Protein AF-R4YUK1-F1 (afdb_monomer)

Secondary structure (DSSP, 8-state):
----------S--S-----------HHHHHHHHHHHHHT-TTGGGS-HHHHHHHHHHHTTTS-TTSHHHHHHHHHHHHS-TTTHHHHHHHHHHHHHSS----HHHHHHGGG--------TT-TT--PPP---TTS---

Sequence (138 aa):
MKKTIVSVFLMLLVGCSGEVGNKVTNFDRVCNAFEALSKDSKLNELSGGDRDLFIFHEIRDLDAKSNAKQGLVVVRYVVPVEERYVMFKTAVDSIEHGDWSCLAMKELAPTLDIVYIEEEGASNVTFPEPVSLEDADF

Mean predicted aligned error: 13.9 Å

Foldseek 3Di:
DDDDDDDPDPDPPDDPDDDPDPDQDLQNQLLVLLVVLVPDPCNVVDALARSVVSSCVSSVPPDCPDPNNVLLVCLVPPPDQQCSQVSSQVSCCVPVVDNDDRVSSNVCSNRRPHDDDPPPPPVPPPDPDPDDPPPDDD

Radius of gyration: 18.65 Å; Cα contacts (8 Å, |Δi|>4): 86; chains: 1; bounding box: 45×49×48 Å

Solvent-accessible surface area (backbone atoms only — not comparable to full-atom values): 8935 Å² total; per-residue (Å²): 143,82,89,80,82,88,81,92,84,86,81,88,88,79,80,94,72,88,74,99,56,98,67,81,46,69,56,53,48,54,38,49,28,32,47,52,50,74,66,40,93,55,49,90,78,48,50,22,38,56,51,49,52,50,38,52,59,70,47,59,84,53,56,78,86,35,66,43,53,44,47,52,54,49,35,64,75,78,37,60,48,81,48,30,44,61,55,49,40,54,54,48,28,72,71,71,74,45,92,68,83,46,67,44,37,58,66,48,37,64,60,42,52,78,63,87,73,82,63,92,79,66,90,77,73,78,72,76,76,82,78,64,91,84,72,75,88,129

pLDDT: mean 74.38, std 21.92, range [34.56, 97.62]

Structure (mmCIF, N/CA/C/O backbone):
data_AF-R4YUK1-F1
#
_entry.id   AF-R4YUK1-F1
#
loop_
_atom_site.group_PDB
_atom_site.id
_atom_site.type_symbol
_atom_site.label_atom_id
_atom_site.label_alt_id
_atom_site.label_comp_id
_atom_site.label_asym_id
_atom_site.label_entity_id
_atom_site.label_seq_id
_atom_site.pdbx_PDB_ins_code
_atom_site.Cartn_x
_atom_site.Cartn_y
_atom_site.Cartn_z
_atom_site.occupancy
_atom_site.B_iso_or_equiv
_atom_site.auth_seq_id
_atom_site.auth_comp_id
_atom_site.auth_asym_id
_atom_site.auth_atom_id
_atom_site.pdbx_PDB_model_num
ATOM 1 N N . MET A 1 1 ? 16.022 33.983 -28.129 1.00 47.44 1 MET A N 1
ATOM 2 C CA . MET A 1 1 ? 15.113 32.985 -28.736 1.00 47.44 1 MET A CA 1
ATOM 3 C C . MET A 1 1 ? 15.898 32.074 -29.668 1.00 47.44 1 MET A C 1
ATOM 5 O O . MET A 1 1 ? 16.373 32.560 -30.685 1.00 47.44 1 MET A O 1
ATOM 9 N N . LYS A 1 2 ? 16.023 30.786 -29.327 1.00 36.47 2 LYS A N 1
ATOM 10 C CA . LYS A 1 2 ? 16.044 29.631 -30.244 1.00 36.47 2 LYS A CA 1
ATOM 11 C C . LYS A 1 2 ? 16.005 28.367 -29.376 1.00 36.47 2 LYS A C 1
ATOM 13 O O . LYS A 1 2 ? 16.787 28.235 -28.446 1.00 36.47 2 LYS A O 1
ATOM 18 N N . LYS A 1 3 ? 14.984 27.547 -29.623 1.00 45.94 3 LYS A N 1
ATOM 19 C CA . LYS A 1 3 ? 14.643 26.313 -28.911 1.00 45.94 3 LYS A CA 1
ATOM 20 C C . LYS A 1 3 ? 15.571 25.209 -29.412 1.00 45.94 3 LYS A C 1
ATOM 22 O O . LYS A 1 3 ? 15.582 24.966 -30.617 1.00 45.94 3 LYS A O 1
ATOM 27 N N . THR A 1 4 ? 16.294 24.543 -28.521 1.00 50.66 4 THR A N 1
ATOM 28 C CA . THR A 1 4 ? 17.035 23.326 -28.867 1.00 50.66 4 THR A CA 1
ATOM 29 C C . THR A 1 4 ? 16.278 22.155 -28.267 1.00 50.66 4 THR A C 1
ATOM 31 O O . THR A 1 4 ? 16.164 22.019 -27.053 1.00 50.66 4 THR A O 1
ATOM 34 N N . ILE A 1 5 ? 15.646 21.396 -29.153 1.00 54.69 5 ILE A N 1
ATOM 35 C CA . ILE A 1 5 ? 14.825 20.231 -28.852 1.00 54.69 5 ILE A CA 1
ATOM 36 C C . ILE A 1 5 ? 15.754 19.113 -28.374 1.00 54.69 5 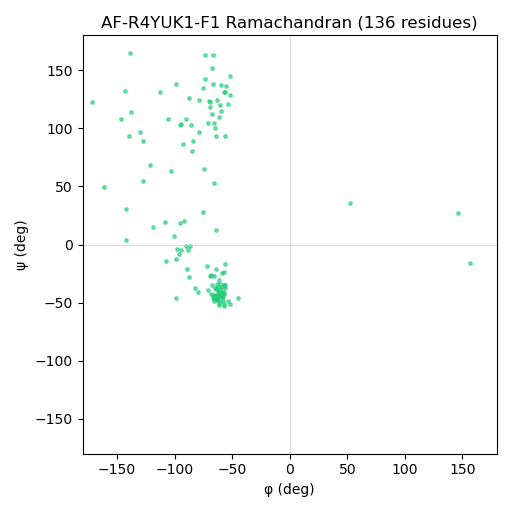ILE A C 1
ATOM 38 O O . ILE A 1 5 ? 16.702 18.749 -29.068 1.00 54.69 5 ILE A O 1
ATOM 42 N N . VAL A 1 6 ? 15.471 18.613 -27.173 1.00 49.81 6 VAL A N 1
ATOM 43 C CA . VAL A 1 6 ? 16.098 17.448 -26.548 1.00 49.81 6 VAL A CA 1
ATOM 44 C C . VAL A 1 6 ? 15.845 16.232 -27.434 1.00 49.81 6 VAL A C 1
ATOM 46 O O . VAL A 1 6 ? 14.698 15.871 -27.687 1.00 49.81 6 VAL A O 1
ATOM 49 N N . SER A 1 7 ? 16.920 15.610 -27.908 1.00 49.50 7 SER A N 1
ATOM 50 C CA . SER A 1 7 ? 16.879 14.332 -28.610 1.00 49.50 7 SER A CA 1
ATOM 51 C C . SER A 1 7 ? 17.868 13.394 -27.931 1.00 49.50 7 SER A C 1
ATOM 53 O O . SER A 1 7 ? 19.046 13.358 -28.269 1.00 49.50 7 SER A O 1
ATOM 55 N N . VAL A 1 8 ? 17.381 12.669 -26.925 1.00 47.59 8 VAL A N 1
ATOM 56 C CA . VAL A 1 8 ? 18.052 11.492 -26.358 1.00 47.59 8 VAL A CA 1
ATOM 57 C C . VAL A 1 8 ? 17.072 10.336 -26.509 1.00 47.59 8 VAL A C 1
ATOM 59 O O . VAL A 1 8 ? 16.439 9.881 -25.568 1.00 47.59 8 VAL A O 1
ATOM 62 N N . PHE A 1 9 ? 16.859 9.944 -27.762 1.00 48.00 9 PHE A N 1
ATOM 63 C CA . PHE A 1 9 ? 15.922 8.897 -28.155 1.00 48.00 9 PHE A CA 1
ATOM 64 C C . PHE A 1 9 ? 16.663 7.883 -29.025 1.00 48.00 9 PHE A C 1
ATOM 66 O O . PHE A 1 9 ? 16.292 7.687 -30.172 1.00 48.00 9 PHE A O 1
ATOM 73 N N . LEU A 1 10 ? 17.779 7.307 -28.554 1.00 46.69 10 LEU A N 1
ATOM 74 C CA . LEU A 1 10 ? 18.483 6.299 -29.360 1.00 46.69 10 LEU A CA 1
ATOM 75 C C . LEU A 1 10 ? 19.465 5.390 -28.590 1.00 46.69 10 LEU A C 1
ATOM 77 O O . LEU A 1 10 ? 20.590 5.226 -29.041 1.00 46.69 10 LEU A O 1
ATOM 81 N N . MET A 1 11 ? 19.081 4.772 -27.460 1.00 44.41 11 MET A N 1
ATOM 82 C CA . MET A 1 11 ? 19.868 3.642 -26.898 1.00 44.41 11 MET A CA 1
ATOM 83 C C . MET A 1 11 ? 19.066 2.482 -26.263 1.00 44.41 11 MET A C 1
ATOM 85 O O . MET A 1 11 ? 19.676 1.532 -25.790 1.00 44.41 11 MET A O 1
ATOM 89 N N . LEU A 1 12 ? 17.727 2.465 -26.289 1.00 44.41 12 LEU A N 1
ATOM 90 C CA . LEU A 1 12 ? 16.938 1.445 -25.559 1.00 44.41 12 LEU A CA 1
ATOM 91 C C . LEU A 1 12 ? 16.509 0.213 -26.385 1.00 44.41 12 LEU A C 1
ATOM 93 O O . LEU A 1 12 ? 15.606 -0.516 -25.989 1.00 44.41 12 LEU A O 1
ATOM 97 N N . LEU A 1 13 ? 17.151 -0.058 -27.524 1.00 50.16 13 LEU A N 1
ATOM 98 C CA . LEU A 1 13 ? 16.822 -1.216 -28.368 1.00 50.16 13 LEU A CA 1
ATOM 99 C C . LEU A 1 13 ? 17.833 -2.358 -28.219 1.00 50.16 13 LEU A C 1
ATOM 101 O O . LEU A 1 13 ? 18.464 -2.746 -29.194 1.00 50.16 13 LEU A O 1
ATOM 105 N N . VAL A 1 14 ? 17.950 -2.937 -27.021 1.00 52.19 14 VAL A N 1
ATOM 106 C CA . VAL A 1 14 ? 18.372 -4.340 -26.867 1.00 52.19 14 VAL A CA 1
ATOM 107 C C . VAL A 1 14 ? 17.661 -4.929 -25.648 1.00 52.19 14 VAL A C 1
ATOM 109 O O . VAL A 1 14 ? 17.993 -4.588 -24.519 1.00 52.19 14 VAL A O 1
ATOM 112 N N . GLY A 1 15 ? 16.681 -5.811 -25.875 1.00 39.38 15 GLY A N 1
ATOM 113 C CA . GLY A 1 15 ? 16.089 -6.602 -24.791 1.00 39.38 15 GLY A CA 1
ATOM 114 C C . GLY A 1 15 ? 14.601 -6.942 -24.877 1.00 39.38 15 GLY A C 1
ATOM 115 O O . GLY A 1 15 ? 13.992 -7.149 -23.838 1.00 39.38 15 GLY A O 1
ATOM 116 N N . CYS A 1 16 ? 13.985 -7.038 -26.059 1.00 57.00 16 CYS A N 1
ATOM 117 C CA . CYS A 1 16 ? 12.736 -7.799 -26.170 1.00 57.00 16 CYS A CA 1
ATOM 118 C C . CYS A 1 16 ? 13.073 -9.295 -26.224 1.00 57.00 16 CYS A C 1
ATOM 120 O O . CYS A 1 16 ? 13.376 -9.826 -27.289 1.00 57.00 16 CYS A O 1
ATOM 122 N N . SER A 1 17 ? 13.006 -9.978 -25.084 1.00 48.00 17 SER A N 1
ATOM 123 C CA . SER A 1 17 ? 12.741 -11.417 -25.055 1.00 48.00 17 SER A CA 1
ATOM 124 C C . SER A 1 17 ? 11.771 -11.694 -23.922 1.00 48.00 17 SER A C 1
ATOM 126 O O . SER A 1 17 ? 12.068 -11.444 -22.759 1.00 48.00 17 SER A O 1
ATOM 128 N N . GLY A 1 18 ? 10.578 -12.130 -24.313 1.00 48.53 18 GLY A N 1
ATOM 129 C CA . GLY A 1 18 ? 9.422 -12.220 -23.447 1.00 48.53 18 GLY A CA 1
ATOM 130 C C . GLY A 1 18 ? 9.531 -13.268 -22.349 1.00 48.53 18 GLY A C 1
ATOM 131 O O . GLY A 1 18 ? 10.109 -14.338 -22.517 1.00 48.53 18 GLY A O 1
ATOM 132 N N . GLU A 1 19 ? 8.825 -12.966 -21.271 1.00 37.03 19 GLU A N 1
ATOM 133 C CA . GLU A 1 19 ? 8.154 -13.946 -20.437 1.00 37.03 19 GLU A CA 1
ATOM 134 C C . GLU A 1 19 ? 6.804 -13.314 -20.060 1.00 37.03 19 GLU A C 1
ATOM 136 O O . GLU A 1 19 ? 6.701 -12.562 -19.098 1.00 37.03 19 GLU A O 1
ATOM 141 N N . VAL A 1 20 ? 5.743 -13.600 -20.830 1.00 47.34 20 VAL A N 1
ATOM 142 C CA . VAL A 1 20 ? 4.361 -13.492 -20.319 1.00 47.34 20 VAL A CA 1
ATOM 143 C C . VAL A 1 20 ? 4.165 -14.699 -19.401 1.00 47.34 20 VAL A C 1
ATOM 145 O O . VAL A 1 20 ? 3.485 -15.670 -19.719 1.00 47.34 20 VAL A O 1
ATOM 148 N N . GLY A 1 21 ? 4.928 -14.700 -18.313 1.00 38.84 21 GLY A N 1
ATOM 149 C CA . GLY A 1 21 ? 4.871 -15.674 -17.245 1.00 38.84 21 GLY A CA 1
ATOM 150 C C . GLY A 1 21 ? 4.048 -15.069 -16.126 1.00 38.84 21 GLY A C 1
ATOM 151 O O . GLY A 1 21 ? 4.195 -13.895 -15.811 1.00 38.84 21 GLY A O 1
ATOM 152 N N . ASN A 1 22 ? 3.185 -15.883 -15.537 1.00 43.88 22 ASN A N 1
ATOM 153 C CA . ASN A 1 22 ? 2.303 -15.583 -14.413 1.00 43.88 22 ASN A CA 1
ATOM 154 C C . ASN A 1 22 ? 3.109 -15.309 -13.114 1.00 43.88 22 ASN A C 1
ATOM 156 O O . ASN A 1 22 ? 2.945 -15.993 -12.106 1.00 43.88 22 ASN A O 1
ATOM 160 N N . LYS A 1 23 ? 4.077 -14.387 -13.167 1.00 55.69 23 LYS A N 1
ATOM 161 C CA . LYS A 1 23 ? 4.922 -13.957 -12.055 1.00 55.69 23 LYS A CA 1
ATOM 162 C C . LYS A 1 23 ? 4.268 -12.718 -11.459 1.00 55.69 23 LYS A C 1
ATOM 164 O O . LYS A 1 23 ? 4.338 -11.642 -12.038 1.00 55.69 23 LYS A O 1
ATOM 169 N N . VAL A 1 24 ? 3.617 -12.900 -10.315 1.00 66.06 24 VAL A N 1
ATOM 170 C CA . VAL A 1 24 ? 3.129 -11.800 -9.473 1.00 66.06 24 VAL A CA 1
ATOM 171 C C . VAL A 1 24 ? 4.308 -10.865 -9.189 1.00 66.06 24 VAL A C 1
ATOM 173 O O . VAL A 1 24 ? 5.326 -11.316 -8.656 1.00 66.06 24 VAL A O 1
ATOM 176 N N . THR A 1 25 ? 4.202 -9.590 -9.568 1.00 87.81 25 THR A N 1
ATOM 177 C CA . THR A 1 25 ? 5.272 -8.609 -9.341 1.00 87.81 25 THR A CA 1
ATOM 178 C C . THR A 1 25 ? 5.338 -8.209 -7.865 1.00 87.81 25 THR A C 1
ATOM 180 O O . THR A 1 25 ? 4.389 -8.397 -7.101 1.00 87.81 25 THR A O 1
ATOM 183 N N . ASN A 1 26 ? 6.446 -7.604 -7.430 1.00 91.25 26 ASN A N 1
ATOM 184 C CA . ASN A 1 26 ? 6.538 -7.078 -6.062 1.00 91.25 26 ASN A CA 1
ATOM 185 C C . ASN A 1 26 ? 5.488 -5.979 -5.794 1.00 91.25 26 ASN A C 1
ATOM 187 O O . ASN A 1 26 ? 5.014 -5.856 -4.666 1.00 91.25 26 ASN A O 1
ATOM 191 N N . PHE A 1 27 ? 5.093 -5.212 -6.817 1.00 93.25 27 PHE A N 1
ATOM 192 C CA . PHE A 1 27 ? 4.018 -4.220 -6.716 1.00 93.25 27 PHE A CA 1
ATOM 193 C C . PHE A 1 27 ? 2.642 -4.881 -6.583 1.00 93.25 27 PHE A C 1
ATOM 195 O O . PHE A 1 27 ? 1.838 -4.455 -5.753 1.00 93.25 27 PHE A O 1
ATOM 202 N N . ASP A 1 28 ? 2.399 -5.980 -7.304 1.00 92.50 28 ASP A N 1
ATOM 203 C CA . ASP A 1 28 ? 1.176 -6.775 -7.144 1.00 92.50 28 ASP A CA 1
ATOM 204 C C . ASP A 1 28 ? 1.087 -7.383 -5.749 1.00 92.50 28 ASP A C 1
ATOM 206 O O . ASP A 1 28 ? 0.005 -7.462 -5.182 1.00 92.50 28 ASP A O 1
ATOM 210 N N . ARG A 1 29 ? 2.216 -7.760 -5.140 1.00 94.00 29 ARG A N 1
ATOM 211 C CA . ARG A 1 29 ? 2.230 -8.230 -3.748 1.00 94.00 29 ARG A CA 1
ATOM 212 C C . ARG A 1 29 ? 1.794 -7.154 -2.758 1.00 94.00 29 ARG A C 1
ATOM 214 O O . ARG A 1 29 ? 1.062 -7.471 -1.824 1.00 94.00 29 ARG A O 1
ATOM 221 N N . VAL A 1 30 ? 2.184 -5.898 -2.980 1.00 94.81 30 VAL A N 1
ATOM 222 C CA . VAL A 1 30 ? 1.657 -4.770 -2.199 1.00 94.81 30 VAL A CA 1
ATOM 223 C C . VAL A 1 30 ? 0.153 -4.639 -2.423 1.00 94.81 30 VAL A C 1
ATOM 225 O O . VAL A 1 30 ? -0.589 -4.576 -1.448 1.00 94.81 30 VAL A O 1
ATOM 228 N N . CYS A 1 31 ? -0.322 -4.679 -3.672 1.00 95.69 31 CYS A N 1
ATOM 229 C CA . CYS A 1 31 ? -1.761 -4.599 -3.933 1.00 95.69 31 CYS A CA 1
ATOM 230 C C . CYS A 1 31 ? -2.548 -5.742 -3.282 1.00 95.69 31 CYS A C 1
ATOM 232 O O . CYS A 1 31 ? -3.562 -5.505 -2.632 1.00 95.69 31 CYS A O 1
ATOM 234 N N . ASN A 1 32 ? -2.043 -6.970 -3.384 1.00 95.69 32 ASN A N 1
ATOM 235 C CA . ASN A 1 32 ? -2.660 -8.155 -2.803 1.00 95.69 32 ASN A CA 1
ATOM 236 C C . ASN A 1 32 ? -2.785 -8.049 -1.279 1.00 95.69 32 ASN A C 1
ATOM 238 O O . ASN A 1 32 ? -3.775 -8.523 -0.731 1.00 95.69 32 ASN A O 1
ATOM 242 N N . ALA A 1 33 ? -1.841 -7.395 -0.593 1.00 95.94 33 ALA A N 1
ATOM 243 C CA . ALA A 1 33 ? -1.968 -7.120 0.838 1.00 95.94 33 ALA A CA 1
ATOM 244 C C . ALA A 1 33 ? -3.157 -6.187 1.129 1.00 95.94 33 ALA A C 1
ATOM 246 O O . ALA A 1 33 ? -3.958 -6.464 2.022 1.00 95.94 33 ALA A O 1
ATOM 247 N N . PHE A 1 34 ? -3.330 -5.122 0.338 1.00 96.56 34 PHE A N 1
ATOM 248 C CA . PHE A 1 34 ? -4.501 -4.244 0.448 1.00 96.56 34 PHE A CA 1
ATOM 249 C C . PHE A 1 34 ? -5.805 -4.975 0.112 1.00 96.56 34 PHE A C 1
ATOM 251 O O . PHE A 1 34 ? -6.816 -4.760 0.777 1.00 96.56 34 PHE A O 1
ATOM 258 N N . GLU A 1 35 ? -5.801 -5.866 -0.879 1.00 97.62 35 GLU A N 1
ATOM 259 C CA . GLU A 1 35 ? -6.966 -6.697 -1.191 1.00 97.62 35 GLU A CA 1
ATOM 260 C C . GLU A 1 35 ? -7.290 -7.728 -0.109 1.00 97.62 35 GLU A C 1
ATOM 262 O O . GLU A 1 35 ? -8.455 -8.062 0.097 1.00 97.62 35 GLU A O 1
ATOM 267 N N . ALA A 1 36 ? -6.277 -8.288 0.549 1.00 96.50 36 ALA A N 1
ATOM 268 C CA . ALA A 1 36 ? -6.480 -9.199 1.665 1.00 96.50 36 ALA A CA 1
ATOM 269 C C . ALA A 1 36 ? -7.116 -8.447 2.837 1.00 96.50 36 ALA A 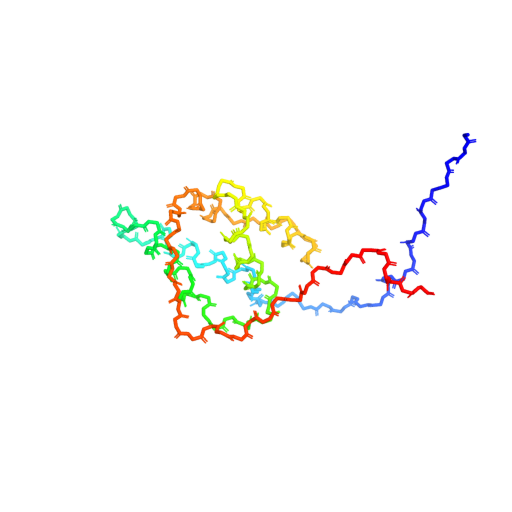C 1
ATOM 271 O O . ALA A 1 36 ? -8.123 -8.897 3.382 1.00 96.50 36 ALA A O 1
ATOM 272 N N . LEU A 1 37 ? -6.598 -7.254 3.142 1.00 95.88 37 LEU A N 1
ATOM 273 C CA . LEU A 1 37 ? -7.144 -6.384 4.174 1.00 95.88 37 LEU A CA 1
ATOM 274 C C . LEU A 1 37 ? -8.589 -5.957 3.869 1.00 95.88 37 LEU A C 1
ATOM 276 O O . LEU A 1 37 ? -9.430 -5.965 4.764 1.00 95.88 37 LEU A O 1
ATOM 280 N N . SER A 1 38 ? -8.912 -5.629 2.612 1.00 96.00 38 SER A N 1
ATOM 281 C CA . SER A 1 38 ? -10.274 -5.218 2.230 1.00 96.00 38 SER A CA 1
ATOM 282 C C . SER A 1 38 ? -11.319 -6.325 2.412 1.00 96.00 38 SER A C 1
ATOM 284 O O . SER A 1 38 ? -12.510 -6.040 2.535 1.00 96.00 38 SER A O 1
ATOM 286 N N . LYS A 1 39 ? -10.875 -7.586 2.448 1.00 95.62 39 LYS A N 1
ATOM 287 C CA . LYS A 1 39 ? -11.707 -8.776 2.662 1.00 95.62 39 LYS A CA 1
ATOM 288 C C . LYS A 1 39 ? -11.743 -9.213 4.131 1.00 95.62 39 LYS A C 1
ATOM 290 O O . LYS A 1 39 ? -12.478 -10.150 4.451 1.00 95.62 39 LYS A O 1
ATOM 295 N N . ASP A 1 40 ? -10.982 -8.571 5.021 1.00 92.31 40 ASP A N 1
ATOM 296 C CA . ASP A 1 40 ? -10.977 -8.918 6.440 1.00 92.31 40 ASP A CA 1
ATOM 297 C C . ASP A 1 40 ? -12.315 -8.536 7.090 1.00 92.31 40 ASP A C 1
ATOM 299 O O . ASP A 1 40 ? -12.741 -7.380 7.089 1.00 92.31 40 ASP A O 1
ATOM 303 N N . SER A 1 41 ? -12.982 -9.526 7.686 1.00 92.12 41 SER A N 1
ATOM 304 C CA . SER A 1 41 ? -14.266 -9.347 8.377 1.00 92.12 41 SER A CA 1
ATOM 305 C C . SER A 1 41 ? -14.235 -8.310 9.505 1.00 92.12 41 SER A C 1
ATOM 307 O O . SER A 1 41 ? -15.276 -7.748 9.843 1.00 92.12 41 SER A O 1
ATOM 309 N N . LYS A 1 42 ? -13.056 -8.049 10.077 1.00 90.75 42 LYS A N 1
ATOM 310 C CA . LYS A 1 42 ? -12.830 -7.102 11.167 1.00 90.75 42 LYS A CA 1
ATOM 311 C C . LYS A 1 42 ? -12.262 -5.774 10.689 1.00 90.75 42 LYS A C 1
ATOM 313 O O . LYS A 1 42 ? -11.943 -4.943 11.529 1.00 90.75 42 LYS A O 1
ATOM 318 N N . LEU A 1 43 ? -12.162 -5.525 9.381 1.00 89.00 43 LEU A N 1
ATOM 319 C CA . LEU A 1 43 ? -11.587 -4.294 8.824 1.00 89.00 43 LEU A CA 1
ATOM 320 C C . LEU A 1 43 ? -12.078 -3.023 9.538 1.00 89.00 43 LEU A C 1
ATOM 322 O O . LEU A 1 43 ? -11.276 -2.170 9.910 1.00 89.00 43 LEU A O 1
ATOM 326 N N . ASN A 1 44 ? -13.389 -2.917 9.774 1.00 89.25 44 ASN A N 1
ATOM 327 C CA . ASN A 1 44 ? -14.008 -1.754 10.420 1.00 89.25 44 ASN A CA 1
ATOM 328 C C . ASN A 1 44 ? -13.705 -1.635 11.924 1.00 89.25 44 ASN A C 1
ATOM 330 O O . ASN A 1 44 ? -13.878 -0.559 12.488 1.00 89.25 44 ASN A O 1
ATOM 334 N N . GLU A 1 45 ? -13.271 -2.719 12.562 1.00 91.50 45 GLU A N 1
ATOM 335 C CA . GLU A 1 45 ? -12.855 -2.765 13.967 1.00 91.50 45 GLU A CA 1
ATOM 336 C C . GLU A 1 45 ? -11.358 -2.456 14.130 1.00 91.50 45 GLU A C 1
ATOM 338 O O . GLU A 1 45 ? -10.930 -2.066 15.214 1.00 91.50 45 GLU A O 1
ATOM 343 N N . LEU A 1 46 ? -10.563 -2.612 13.063 1.00 88.06 46 LEU A N 1
ATOM 344 C CA . LEU A 1 46 ? -9.128 -2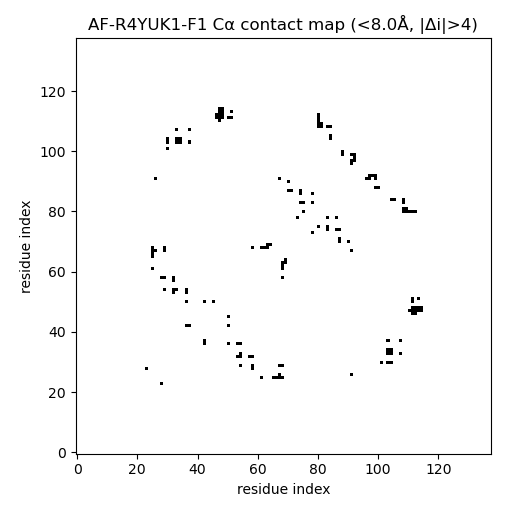.332 13.071 1.00 88.06 46 LEU A CA 1
ATOM 345 C C . LEU A 1 46 ? -8.856 -0.827 13.046 1.00 88.06 46 LEU A C 1
ATOM 347 O O . LEU A 1 46 ? -9.419 -0.099 12.216 1.00 88.06 46 LEU A O 1
ATOM 351 N N . SER A 1 47 ? -7.925 -0.387 13.895 1.00 89.38 47 SER A N 1
ATOM 352 C CA . SER A 1 47 ? -7.365 0.963 13.828 1.00 89.38 47 SER A CA 1
ATOM 353 C C . SER A 1 47 ? -6.545 1.156 12.548 1.00 89.38 47 SER A C 1
ATOM 355 O O . SER A 1 47 ? -6.135 0.191 11.901 1.00 89.38 47 SER A O 1
ATOM 357 N N . GLY A 1 48 ? -6.261 2.407 12.183 1.00 85.25 48 GLY A N 1
ATOM 358 C CA . GLY A 1 48 ? -5.360 2.698 11.068 1.00 85.25 48 GLY A CA 1
ATOM 359 C C . GLY A 1 48 ? -3.975 2.060 11.229 1.00 85.25 48 GLY A C 1
ATOM 360 O O . GLY A 1 48 ? -3.428 1.533 10.261 1.00 85.25 48 GLY A O 1
ATOM 361 N N . GLY A 1 49 ? -3.461 2.025 12.463 1.00 86.12 49 GLY A N 1
ATOM 362 C CA . GLY A 1 49 ? -2.181 1.406 12.794 1.00 86.12 49 GLY A CA 1
ATOM 363 C C . GLY A 1 49 ? -2.206 -0.115 12.644 1.00 86.12 49 GLY A C 1
ATOM 364 O O . GLY A 1 49 ? -1.286 -0.677 12.059 1.00 86.12 49 GLY A O 1
ATOM 365 N N . ASP A 1 50 ? -3.277 -0.783 13.085 1.00 89.94 50 ASP A N 1
ATOM 366 C CA . ASP A 1 50 ? -3.416 -2.240 12.918 1.00 89.94 50 ASP A CA 1
ATOM 367 C C . ASP A 1 50 ? -3.519 -2.631 11.441 1.00 89.94 50 ASP A C 1
ATOM 369 O O . ASP A 1 50 ? -2.961 -3.640 11.009 1.00 89.94 50 ASP A O 1
ATOM 373 N N . ARG A 1 51 ? -4.214 -1.807 10.650 1.00 90.75 51 ARG A N 1
ATOM 374 C CA . ARG A 1 51 ? -4.306 -1.974 9.199 1.00 90.75 51 ARG A CA 1
ATOM 375 C C . ARG A 1 51 ? -2.940 -1.796 8.529 1.00 90.75 51 ARG A C 1
ATOM 377 O O . ARG A 1 51 ? -2.590 -2.610 7.681 1.00 90.75 51 ARG A O 1
ATOM 384 N N . ASP A 1 52 ? -2.154 -0.786 8.911 1.00 88.62 52 ASP A N 1
ATOM 385 C CA . ASP A 1 52 ? -0.787 -0.603 8.391 1.00 88.62 52 ASP A CA 1
ATOM 386 C C . ASP A 1 52 ? 0.112 -1.789 8.766 1.00 88.62 52 ASP A C 1
ATOM 388 O O . ASP A 1 52 ? 0.785 -2.357 7.903 1.00 88.62 52 ASP A O 1
ATOM 392 N N . LEU A 1 53 ? 0.056 -2.231 10.026 1.00 89.56 53 LEU A N 1
ATOM 393 C CA . LEU A 1 53 ? 0.817 -3.381 10.508 1.00 89.56 53 LEU A CA 1
ATOM 394 C C . LEU A 1 53 ? 0.460 -4.661 9.740 1.00 89.56 53 LEU A C 1
ATOM 396 O O . LEU A 1 53 ? 1.358 -5.420 9.371 1.00 89.56 53 LEU A O 1
ATOM 400 N N . PHE A 1 54 ? -0.827 -4.877 9.445 1.00 92.62 54 PHE A N 1
ATOM 401 C CA . PHE A 1 54 ? -1.280 -5.978 8.595 1.00 92.62 54 PHE A CA 1
ATOM 402 C C . PHE A 1 54 ? -0.617 -5.923 7.214 1.00 92.62 54 PHE A C 1
ATOM 404 O O . PHE A 1 54 ? -0.010 -6.906 6.788 1.00 92.62 54 PHE A O 1
ATOM 411 N N . ILE A 1 55 ? -0.662 -4.771 6.532 1.00 92.69 55 ILE A N 1
ATOM 412 C CA . ILE A 1 55 ? -0.031 -4.618 5.212 1.00 92.69 55 ILE A CA 1
ATOM 413 C C . ILE A 1 55 ? 1.462 -4.938 5.299 1.00 92.69 55 ILE A C 1
ATOM 415 O O . ILE A 1 55 ? 1.968 -5.735 4.511 1.00 92.69 55 ILE A O 1
ATOM 419 N N . PHE A 1 56 ? 2.167 -4.370 6.280 1.00 90.12 56 PHE A N 1
ATOM 420 C CA . PHE A 1 56 ? 3.603 -4.587 6.457 1.00 90.12 56 PHE A CA 1
ATOM 421 C C . PHE A 1 56 ? 3.967 -6.042 6.737 1.00 90.12 56 PHE A C 1
ATOM 423 O O . PHE A 1 56 ? 4.990 -6.516 6.228 1.00 90.12 56 PHE A O 1
ATOM 430 N N . HIS A 1 57 ? 3.129 -6.743 7.498 1.00 91.25 57 HIS A N 1
ATOM 431 C CA . HIS A 1 57 ? 3.265 -8.165 7.770 1.00 91.25 57 HIS A CA 1
ATOM 432 C C . HIS A 1 57 ? 3.133 -9.008 6.494 1.00 91.25 57 HIS A C 1
ATOM 434 O O . HIS A 1 57 ? 3.976 -9.875 6.251 1.00 91.25 57 HIS A O 1
ATOM 440 N N . GLU A 1 58 ? 2.132 -8.726 5.656 1.00 92.94 58 GLU A N 1
ATOM 441 C CA . GLU A 1 58 ? 1.871 -9.466 4.410 1.00 92.94 58 GLU A CA 1
ATOM 442 C C . GLU A 1 58 ? 2.981 -9.307 3.363 1.00 92.94 58 GLU A C 1
ATOM 444 O O . GLU A 1 58 ? 3.212 -10.196 2.541 1.00 92.94 58 GLU A O 1
ATOM 449 N N . ILE A 1 59 ? 3.705 -8.188 3.408 1.00 92.06 59 ILE A N 1
ATOM 450 C CA . ILE A 1 59 ? 4.821 -7.905 2.499 1.00 92.06 59 ILE A CA 1
ATOM 451 C C . ILE A 1 59 ? 6.193 -7.990 3.183 1.00 92.06 59 ILE A C 1
ATOM 453 O O . ILE A 1 59 ? 7.164 -7.376 2.727 1.00 92.06 59 ILE A O 1
ATOM 457 N N . ARG A 1 60 ? 6.293 -8.668 4.330 1.00 90.94 60 ARG A N 1
ATOM 458 C CA . ARG A 1 60 ? 7.537 -8.804 5.112 1.00 90.94 60 ARG A CA 1
ATOM 459 C C . ARG A 1 60 ? 8.660 -9.488 4.337 1.00 90.94 60 ARG A C 1
ATOM 461 O O . ARG A 1 60 ? 9.818 -9.130 4.504 1.00 90.94 60 ARG A O 1
ATOM 468 N N . ASP A 1 61 ? 8.318 -10.492 3.548 1.00 89.56 61 ASP A N 1
ATOM 469 C CA . ASP A 1 61 ? 9.242 -11.334 2.789 1.00 89.56 61 ASP A CA 1
ATOM 470 C C . ASP A 1 61 ? 9.592 -10.754 1.410 1.00 89.56 61 ASP A C 1
ATOM 472 O O . ASP A 1 61 ? 10.395 -11.344 0.687 1.00 89.56 61 ASP A O 1
ATOM 476 N N . LEU A 1 62 ? 9.023 -9.599 1.038 1.00 87.38 62 LEU A N 1
ATOM 477 C CA . LEU A 1 62 ? 9.565 -8.823 -0.072 1.00 87.38 62 LEU A CA 1
ATOM 478 C C . LEU A 1 62 ? 11.010 -8.439 0.241 1.00 87.38 62 LEU A C 1
ATOM 480 O O . LEU A 1 62 ? 11.312 -7.987 1.346 1.00 87.38 62 LEU A O 1
ATOM 484 N N . ASP A 1 63 ? 11.884 -8.558 -0.761 1.00 86.62 63 ASP A N 1
ATOM 485 C CA . ASP A 1 63 ? 13.260 -8.080 -0.653 1.00 86.62 63 ASP A CA 1
ATOM 486 C C . ASP A 1 63 ? 13.249 -6.615 -0.189 1.00 86.62 63 ASP A C 1
ATOM 488 O O . ASP A 1 63 ? 12.555 -5.768 -0.767 1.00 86.62 63 ASP A O 1
ATOM 492 N N . ALA A 1 64 ? 14.017 -6.318 0.861 1.00 83.75 64 ALA A N 1
ATOM 493 C CA . ALA A 1 64 ? 14.130 -4.980 1.424 1.00 83.75 64 ALA A CA 1
ATOM 494 C C . ALA A 1 64 ? 14.632 -3.952 0.398 1.00 83.75 64 ALA A C 1
ATOM 496 O O . ALA A 1 64 ? 14.337 -2.770 0.532 1.00 83.75 64 ALA A O 1
ATOM 497 N N . LYS A 1 65 ? 15.360 -4.386 -0.635 1.00 82.38 65 LYS A N 1
ATOM 498 C CA . LYS A 1 65 ? 15.845 -3.565 -1.752 1.00 82.38 65 LYS A CA 1
ATOM 499 C C . LYS A 1 65 ? 14.873 -3.514 -2.931 1.00 82.38 65 LYS A C 1
ATOM 501 O O . LYS A 1 65 ? 15.169 -2.853 -3.921 1.00 82.38 65 LYS A O 1
ATOM 506 N N . SER A 1 66 ? 13.731 -4.203 -2.867 1.00 87.56 66 SER A N 1
ATOM 507 C CA . SER A 1 66 ? 12.729 -4.119 -3.930 1.00 87.56 66 SER A CA 1
ATOM 508 C C . SER A 1 66 ? 12.114 -2.721 -3.992 1.00 87.56 66 SER A C 1
ATOM 510 O O . SER A 1 66 ? 11.764 -2.128 -2.967 1.00 87.56 66 SER A O 1
ATOM 512 N N . ASN A 1 67 ? 11.922 -2.220 -5.214 1.00 89.50 67 ASN A N 1
ATOM 513 C CA . ASN A 1 67 ? 11.309 -0.912 -5.450 1.00 89.50 67 ASN A CA 1
ATOM 514 C C . ASN A 1 67 ? 9.914 -0.802 -4.814 1.00 89.50 67 ASN A C 1
ATOM 516 O O . ASN A 1 67 ? 9.561 0.255 -4.305 1.00 89.50 67 ASN A O 1
ATOM 520 N N . ALA A 1 68 ? 9.143 -1.894 -4.780 1.00 91.19 68 ALA A N 1
ATOM 521 C CA . ALA A 1 68 ? 7.827 -1.917 -4.146 1.00 91.19 68 ALA A CA 1
ATOM 522 C C . ALA A 1 68 ? 7.907 -1.728 -2.622 1.00 91.19 68 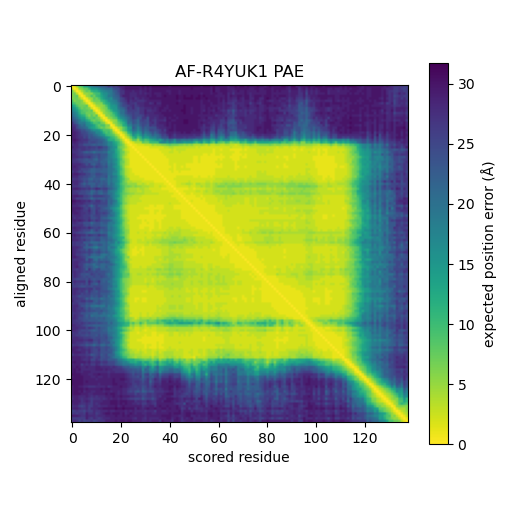ALA A C 1
ATOM 524 O O . ALA A 1 68 ? 7.174 -0.907 -2.071 1.00 91.19 68 ALA A O 1
ATOM 525 N N . LYS A 1 69 ? 8.818 -2.441 -1.937 1.00 89.88 69 LYS A N 1
ATOM 526 C CA . LYS A 1 69 ? 8.991 -2.321 -0.481 1.00 89.88 69 LYS A CA 1
ATOM 527 C C . LYS A 1 69 ? 9.507 -0.934 -0.105 1.00 89.88 69 LYS A C 1
ATOM 529 O O . LYS A 1 69 ? 8.927 -0.294 0.768 1.00 89.88 69 LYS A O 1
ATOM 534 N N . GLN A 1 70 ? 10.547 -0.457 -0.789 1.00 90.12 70 GLN A N 1
ATOM 535 C CA . GLN A 1 70 ? 11.112 0.877 -0.563 1.00 90.12 70 GLN A CA 1
ATOM 536 C C . GLN A 1 70 ? 10.102 1.979 -0.884 1.00 90.12 70 GLN A C 1
ATOM 538 O O . GLN A 1 70 ? 9.899 2.876 -0.073 1.00 90.12 70 GLN A O 1
ATOM 543 N N . GLY A 1 71 ? 9.413 1.879 -2.022 1.00 89.19 71 GLY A N 1
ATOM 544 C CA . GLY A 1 71 ? 8.390 2.839 -2.425 1.00 89.19 71 GLY A CA 1
ATOM 545 C C . GLY A 1 71 ? 7.264 2.941 -1.401 1.00 89.19 71 GLY A C 1
ATOM 546 O O . GLY A 1 71 ? 6.900 4.048 -1.014 1.00 89.19 71 GLY A O 1
ATOM 547 N N . LEU A 1 72 ? 6.759 1.808 -0.900 1.00 90.31 72 LEU A N 1
ATOM 548 C CA . LEU A 1 72 ? 5.691 1.816 0.099 1.00 90.31 72 LEU A CA 1
ATOM 549 C C . LEU A 1 72 ? 6.172 2.437 1.412 1.00 90.31 72 LEU A C 1
ATOM 551 O O . LEU A 1 72 ? 5.478 3.277 1.977 1.00 90.31 72 LEU A O 1
ATOM 555 N N . VAL A 1 73 ? 7.369 2.062 1.869 1.00 88.69 73 VAL A N 1
ATOM 556 C CA . VAL A 1 73 ? 8.001 2.625 3.069 1.00 88.69 73 VAL A CA 1
ATOM 557 C C . VAL A 1 73 ? 8.150 4.139 2.944 1.00 88.69 73 VAL A C 1
ATOM 559 O O . VAL A 1 73 ? 7.680 4.869 3.811 1.00 88.69 73 VAL A O 1
ATOM 562 N N . VAL A 1 74 ? 8.751 4.628 1.859 1.00 86.25 74 VAL A N 1
ATOM 563 C CA . VAL A 1 74 ? 8.981 6.063 1.648 1.00 86.25 74 VAL A CA 1
ATOM 564 C C . VAL A 1 74 ? 7.659 6.816 1.599 1.00 86.25 74 VAL A C 1
ATOM 566 O O . VAL A 1 74 ? 7.470 7.759 2.363 1.00 86.25 74 VAL A O 1
ATOM 569 N N . VAL A 1 75 ? 6.719 6.375 0.758 1.00 88.44 75 VAL A N 1
ATOM 570 C CA . VAL A 1 75 ? 5.412 7.027 0.601 1.00 88.44 75 VAL A CA 1
ATOM 571 C C . VAL A 1 75 ? 4.650 7.064 1.927 1.00 88.44 75 VAL A C 1
ATOM 573 O O . VAL A 1 75 ? 4.014 8.066 2.244 1.00 88.44 75 VAL A O 1
ATOM 576 N N . ARG A 1 76 ? 4.765 6.019 2.751 1.00 85.94 76 ARG A N 1
ATOM 577 C CA . ARG A 1 76 ? 4.185 5.997 4.095 1.00 85.94 76 ARG A CA 1
ATOM 578 C C . ARG A 1 76 ? 4.693 7.148 4.968 1.00 85.94 76 ARG A C 1
ATOM 580 O O . ARG A 1 76 ? 3.893 7.786 5.649 1.00 85.94 76 ARG A O 1
ATOM 587 N N . TYR A 1 77 ? 6.000 7.400 4.950 1.00 82.69 77 TYR A N 1
ATOM 588 C CA . TYR A 1 77 ? 6.646 8.368 5.837 1.00 82.69 77 TYR A CA 1
ATOM 589 C C . TYR A 1 77 ? 6.548 9.814 5.361 1.00 82.69 77 TYR A C 1
ATOM 591 O O . TYR A 1 77 ? 6.420 10.711 6.188 1.00 82.69 77 TYR A O 1
ATOM 599 N N . VAL A 1 78 ? 6.641 10.051 4.051 1.00 86.19 78 VAL A N 1
ATOM 600 C CA . VAL A 1 78 ? 6.844 11.413 3.524 1.00 86.19 78 VAL A CA 1
ATOM 601 C C . VAL A 1 78 ? 5.611 12.004 2.851 1.00 86.19 78 VAL A C 1
ATOM 603 O O . VAL A 1 78 ? 5.579 13.207 2.607 1.00 86.19 78 VAL A O 1
ATOM 606 N N . VAL A 1 79 ? 4.602 11.184 2.543 1.00 87.06 79 VAL A N 1
ATOM 607 C CA . VAL A 1 79 ? 3.421 11.607 1.781 1.00 87.06 79 VAL A CA 1
ATOM 608 C C . VAL A 1 79 ? 2.175 11.576 2.675 1.00 87.06 79 VAL A C 1
ATOM 610 O O . VAL A 1 79 ? 1.937 10.555 3.339 1.00 87.06 79 VAL A O 1
ATOM 613 N N . PRO A 1 80 ? 1.358 12.653 2.684 1.00 88.56 80 PRO A N 1
ATOM 614 C CA . PRO A 1 80 ? 0.044 12.659 3.322 1.00 88.56 80 PRO A CA 1
ATOM 615 C C . PRO A 1 80 ? -0.816 11.489 2.854 1.00 88.56 80 PRO A C 1
ATOM 617 O O . PRO A 1 80 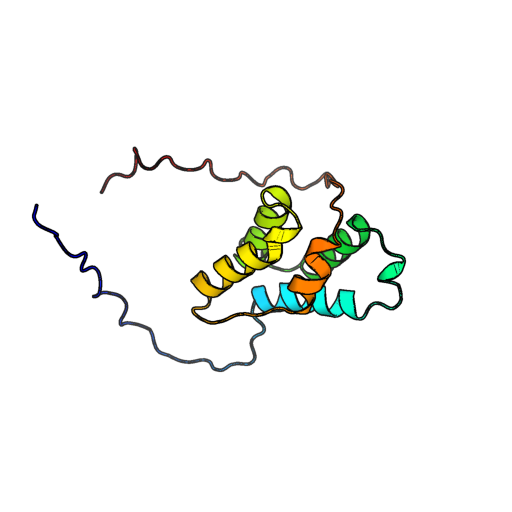? -0.749 11.077 1.695 1.00 88.56 80 PRO A O 1
ATOM 620 N N . VAL A 1 81 ? -1.629 10.945 3.756 1.00 88.00 81 VAL A N 1
ATOM 621 C CA . VAL A 1 81 ? -2.343 9.680 3.551 1.00 88.00 81 VAL A CA 1
ATOM 622 C C . VAL A 1 81 ? -3.226 9.681 2.290 1.00 88.00 81 VAL A C 1
ATOM 624 O O . VAL A 1 81 ? -3.289 8.678 1.577 1.00 88.00 81 VAL A O 1
ATOM 627 N N . GLU A 1 82 ? -3.823 10.823 1.961 1.00 87.44 82 GLU A N 1
ATOM 628 C CA . GLU A 1 82 ? -4.701 11.044 0.811 1.00 87.44 82 GLU A CA 1
ATOM 629 C C . GLU A 1 82 ? -3.958 10.974 -0.533 1.00 87.44 82 GLU A C 1
ATOM 631 O O . GLU A 1 82 ? -4.547 10.637 -1.561 1.00 87.44 82 GLU A O 1
ATOM 636 N N . GLU A 1 83 ? -2.656 11.262 -0.534 1.00 90.69 83 GLU A N 1
ATOM 637 C CA . GLU A 1 83 ? -1.817 11.328 -1.735 1.00 90.69 83 GLU A CA 1
ATOM 638 C C . GLU A 1 83 ? -1.006 10.045 -1.963 1.00 90.69 83 GLU A C 1
ATOM 640 O O . GLU A 1 83 ? -0.477 9.819 -3.058 1.00 90.69 83 GLU A O 1
ATOM 645 N N . ARG A 1 84 ? -0.940 9.155 -0.963 1.00 91.00 84 ARG A N 1
ATOM 646 C CA . ARG A 1 84 ? -0.095 7.950 -1.005 1.00 91.00 84 ARG A CA 1
ATOM 647 C C . ARG A 1 84 ? -0.389 7.046 -2.192 1.00 91.00 84 ARG A C 1
ATOM 649 O O . ARG A 1 84 ? 0.543 6.563 -2.831 1.00 91.00 84 ARG A O 1
ATOM 656 N N . TYR A 1 85 ? -1.665 6.835 -2.520 1.00 94.06 85 TYR A N 1
ATOM 657 C CA . TYR A 1 85 ? -2.035 6.027 -3.684 1.00 94.06 85 TYR A CA 1
ATOM 658 C C . TYR A 1 85 ? -1.488 6.624 -4.984 1.00 94.06 85 TYR A C 1
ATOM 660 O O . TYR A 1 85 ? -0.878 5.911 -5.776 1.00 94.06 85 TYR A O 1
ATOM 668 N N . VAL A 1 86 ? -1.682 7.929 -5.196 1.00 93.88 86 VAL A N 1
ATOM 669 C CA . VAL A 1 86 ? -1.252 8.607 -6.427 1.00 93.88 86 VAL A CA 1
ATOM 670 C C . VAL A 1 86 ? 0.268 8.567 -6.555 1.00 93.88 86 VAL A C 1
ATOM 672 O O . VAL A 1 86 ? 0.780 8.257 -7.63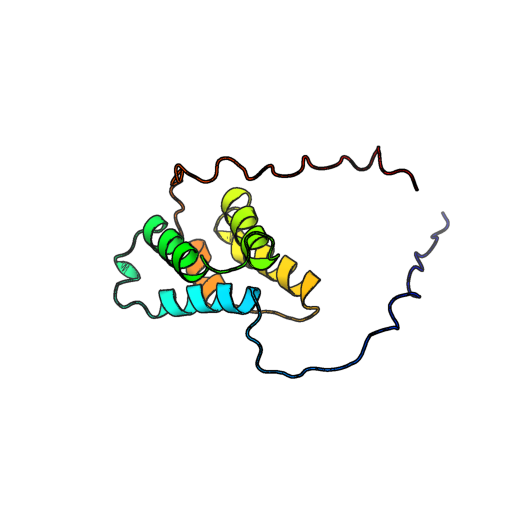2 1.00 93.88 86 VAL A O 1
ATOM 675 N N . MET A 1 87 ? 0.988 8.817 -5.459 1.00 93.50 87 MET A N 1
ATOM 676 C CA . MET A 1 87 ? 2.448 8.780 -5.462 1.00 93.50 87 MET A CA 1
ATOM 677 C C . MET A 1 87 ? 2.980 7.370 -5.732 1.00 93.50 87 MET A C 1
ATOM 679 O O . MET A 1 87 ? 3.857 7.190 -6.576 1.00 93.50 87 MET A O 1
ATOM 683 N N . PHE A 1 88 ? 2.419 6.356 -5.067 1.00 93.25 88 PHE A N 1
ATOM 684 C CA . PHE A 1 88 ? 2.836 4.974 -5.277 1.00 93.25 88 PHE A CA 1
ATOM 685 C C . PHE A 1 88 ? 2.529 4.507 -6.703 1.00 93.25 88 PHE A C 1
ATOM 687 O O . PHE A 1 88 ? 3.425 4.001 -7.370 1.00 93.25 88 PHE A O 1
ATOM 694 N N . LYS A 1 89 ? 1.315 4.766 -7.211 1.00 94.06 89 LYS A N 1
ATOM 695 C CA . LYS A 1 89 ? 0.927 4.464 -8.598 1.00 94.06 89 LYS A CA 1
ATOM 696 C C . LYS A 1 89 ? 1.905 5.080 -9.599 1.00 94.06 89 LYS A C 1
ATOM 698 O O . LYS A 1 89 ? 2.398 4.381 -10.472 1.00 94.06 89 LYS A O 1
ATOM 703 N N . THR A 1 90 ? 2.228 6.363 -9.434 1.00 91.31 90 THR A N 1
ATOM 704 C CA . THR A 1 90 ? 3.169 7.073 -10.317 1.00 91.31 90 THR A CA 1
ATOM 705 C C . THR A 1 90 ? 4.540 6.394 -10.339 1.00 91.31 90 THR A C 1
ATOM 707 O O . THR A 1 90 ? 5.141 6.250 -11.402 1.00 91.31 90 THR A O 1
ATOM 710 N N . ALA A 1 91 ? 5.026 5.935 -9.181 1.00 89.56 91 ALA A N 1
ATOM 711 C CA . ALA A 1 91 ? 6.278 5.191 -9.106 1.00 89.56 91 ALA A CA 1
ATOM 712 C C . ALA A 1 91 ? 6.178 3.828 -9.815 1.00 89.56 91 ALA A C 1
ATOM 714 O O . ALA A 1 91 ? 7.084 3.487 -10.576 1.00 89.56 91 ALA A O 1
ATOM 715 N N . VAL A 1 92 ? 5.081 3.082 -9.628 1.00 91.25 92 VAL A N 1
ATOM 716 C CA . VAL A 1 92 ? 4.871 1.790 -10.308 1.00 91.25 92 VAL A CA 1
ATOM 717 C C . VAL A 1 92 ? 4.830 1.975 -11.822 1.00 91.25 92 VAL A C 1
ATOM 719 O O . VAL A 1 92 ? 5.590 1.317 -12.529 1.00 91.25 92 VAL A O 1
ATOM 722 N N . ASP A 1 93 ? 4.026 2.920 -12.315 1.00 89.88 93 ASP A N 1
ATOM 723 C CA . ASP A 1 93 ? 3.902 3.212 -13.748 1.00 89.88 93 ASP A CA 1
ATOM 724 C C . ASP A 1 93 ? 5.264 3.581 -14.371 1.00 89.88 93 ASP A C 1
ATOM 726 O O . ASP A 1 93 ? 5.552 3.227 -15.517 1.00 89.88 93 ASP A O 1
ATOM 730 N N . SER A 1 94 ? 6.130 4.264 -13.609 1.00 87.12 94 SER A N 1
ATOM 731 C CA . SER A 1 94 ? 7.470 4.657 -14.064 1.00 87.12 94 SER A CA 1
ATOM 732 C C . SER A 1 94 ? 8.439 3.477 -14.228 1.00 87.12 94 SER A C 1
ATOM 734 O O . SER A 1 94 ? 9.353 3.554 -15.049 1.00 87.12 94 SER A O 1
ATOM 736 N N . ILE A 1 95 ? 8.232 2.393 -13.471 1.00 87.56 95 ILE A N 1
ATOM 737 C CA . ILE A 1 95 ? 9.118 1.220 -13.399 1.00 87.56 95 ILE A CA 1
ATOM 738 C C . ILE A 1 95 ? 8.612 0.082 -14.287 1.00 87.56 95 ILE A C 1
ATOM 740 O O . ILE A 1 95 ? 9.388 -0.515 -15.025 1.00 87.56 95 ILE A O 1
ATOM 744 N N . GLU A 1 96 ? 7.315 -0.213 -14.221 1.00 84.19 96 GLU A N 1
ATOM 745 C CA . GLU A 1 96 ? 6.687 -1.332 -14.935 1.00 84.19 96 GLU A CA 1
ATOM 746 C C . GLU A 1 96 ? 6.217 -0.934 -16.345 1.00 84.19 96 GLU A C 1
ATOM 748 O O . GLU A 1 96 ? 5.753 -1.775 -17.112 1.00 84.19 96 GLU A O 1
ATOM 753 N N . HIS A 1 97 ? 6.336 0.351 -16.704 1.00 79.38 97 HIS A N 1
ATOM 754 C CA . HIS A 1 97 ? 5.935 0.898 -18.005 1.00 79.38 97 HIS A CA 1
ATOM 755 C C . HIS A 1 97 ? 4.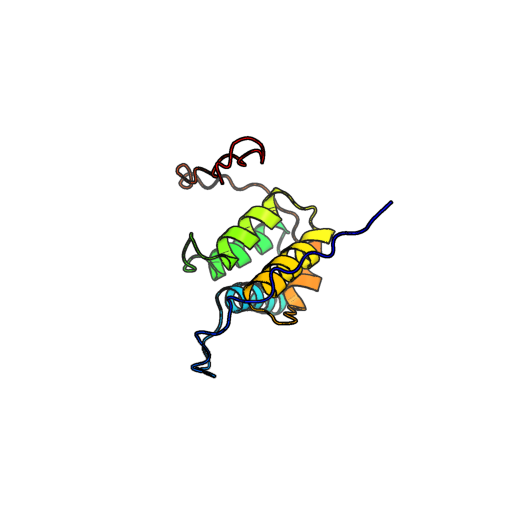487 0.541 -18.402 1.00 79.38 97 HIS A C 1
ATOM 757 O O . HIS A 1 97 ? 4.182 0.332 -19.579 1.00 79.38 97 HIS A O 1
ATOM 763 N N . GLY A 1 98 ? 3.587 0.482 -17.417 1.00 77.56 98 GLY A N 1
ATOM 764 C CA . GLY A 1 98 ? 2.178 0.126 -17.581 1.00 77.56 98 GLY A CA 1
ATOM 765 C C . GLY A 1 98 ? 1.263 1.009 -16.737 1.00 77.56 98 GLY A C 1
ATOM 766 O O . GLY A 1 98 ? 1.729 1.708 -15.847 1.00 77.56 98 GLY A O 1
ATOM 767 N N . ASP A 1 99 ? -0.040 0.989 -17.028 1.00 81.50 99 ASP A N 1
ATOM 768 C CA . ASP A 1 99 ? -1.057 1.691 -16.232 1.00 81.50 99 ASP A CA 1
ATOM 769 C C . ASP A 1 99 ? -1.491 0.802 -15.062 1.00 81.50 99 ASP A C 1
ATOM 771 O O . ASP A 1 99 ? -2.487 0.077 -15.135 1.00 81.50 99 ASP A O 1
ATOM 775 N N . TRP A 1 100 ? -0.687 0.790 -13.999 1.00 90.62 100 TRP A N 1
ATOM 776 C CA . TRP A 1 100 ? -0.983 -0.012 -12.821 1.00 90.62 100 TRP A CA 1
ATOM 777 C C . TRP A 1 100 ? -2.130 0.613 -12.029 1.00 90.62 100 TRP A C 1
ATOM 779 O O . TRP A 1 100 ? -2.241 1.834 -11.885 1.00 90.62 100 TRP A O 1
ATOM 789 N N . SER A 1 101 ? -2.994 -0.234 -11.480 1.00 91.12 101 SER A N 1
ATOM 790 C CA . SER A 1 101 ? -4.115 0.192 -10.654 1.00 91.12 101 SER A CA 1
ATOM 791 C C . SER A 1 101 ? -4.316 -0.796 -9.522 1.00 91.12 101 SER A C 1
ATOM 793 O O . SER A 1 101 ? -4.391 -2.001 -9.742 1.00 91.12 101 SER A O 1
ATOM 795 N N . CYS A 1 102 ? -4.458 -0.265 -8.313 1.00 95.00 102 CYS A N 1
ATOM 796 C CA . CYS A 1 102 ? -4.836 -1.039 -7.145 1.00 95.00 102 CYS A CA 1
ATOM 797 C C . CYS A 1 102 ? -5.992 -0.345 -6.435 1.00 95.00 102 CYS A C 1
ATOM 799 O O . CYS A 1 102 ? -5.792 0.586 -5.652 1.00 95.00 102 CYS A O 1
ATOM 801 N N . LEU A 1 103 ? -7.216 -0.788 -6.726 1.00 95.00 103 LEU A N 1
ATOM 802 C CA . LEU A 1 103 ? -8.424 -0.177 -6.169 1.00 95.00 103 LEU A CA 1
ATOM 803 C C . LEU A 1 103 ? -8.463 -0.297 -4.644 1.00 95.00 103 LEU A C 1
ATOM 805 O O . LEU A 1 103 ? -8.737 0.690 -3.970 1.00 95.00 103 LEU A O 1
ATOM 809 N N . ALA A 1 104 ? -8.080 -1.456 -4.102 1.00 95.81 104 ALA A N 1
ATOM 810 C CA . ALA A 1 104 ? -8.028 -1.660 -2.659 1.00 95.81 104 ALA A CA 1
ATOM 811 C C . ALA A 1 104 ? -7.058 -0.680 -1.978 1.00 95.81 104 ALA A C 1
ATOM 813 O O . ALA A 1 104 ? -7.399 -0.085 -0.961 1.00 95.81 104 ALA A O 1
ATOM 814 N N . MET A 1 105 ? -5.878 -0.438 -2.562 1.00 95.00 105 MET A N 1
ATOM 815 C CA . MET A 1 105 ? -4.951 0.570 -2.040 1.00 95.00 105 MET A CA 1
ATOM 816 C C . MET A 1 105 ? -5.536 1.977 -2.144 1.00 95.00 105 MET A C 1
ATOM 818 O O . MET A 1 105 ? -5.450 2.744 -1.190 1.00 95.00 105 MET A O 1
ATOM 822 N N . LYS A 1 106 ? -6.152 2.319 -3.280 1.00 95.31 106 LYS A N 1
ATOM 823 C CA . LYS A 1 106 ? -6.786 3.626 -3.487 1.00 95.31 106 LYS A CA 1
ATOM 824 C C . LYS A 1 106 ? -7.855 3.925 -2.437 1.00 95.31 106 LYS A C 1
ATOM 826 O O . LYS A 1 106 ? -7.942 5.052 -1.963 1.00 95.31 106 LYS A O 1
ATOM 831 N N . GLU A 1 107 ? -8.667 2.930 -2.104 1.00 93.94 107 GLU A N 1
ATOM 832 C CA . GLU A 1 107 ? -9.786 3.062 -1.172 1.00 93.94 107 GLU A CA 1
ATOM 833 C C . GLU A 1 107 ? -9.333 3.027 0.288 1.00 93.94 107 GLU A C 1
ATOM 835 O O . GLU A 1 107 ? -9.823 3.806 1.105 1.00 93.94 107 GLU A O 1
ATOM 840 N N . LEU A 1 108 ? -8.387 2.147 0.622 1.00 93.00 108 LEU A N 1
ATOM 841 C CA . LEU A 1 108 ? -7.971 1.936 2.005 1.00 93.00 108 LEU A CA 1
ATOM 842 C C . LEU A 1 108 ? -6.873 2.886 2.462 1.00 93.00 108 LEU A C 1
ATOM 844 O O . LEU A 1 108 ? -6.832 3.172 3.658 1.00 93.00 108 LEU A O 1
ATOM 848 N N . ALA A 1 109 ? -6.016 3.392 1.566 1.00 89.50 109 ALA A N 1
ATOM 849 C CA . ALA A 1 109 ? -4.911 4.267 1.953 1.00 89.50 109 ALA A CA 1
ATOM 850 C C . ALA A 1 109 ? -5.381 5.449 2.820 1.00 89.50 109 ALA A C 1
ATOM 852 O O . ALA A 1 109 ? -4.868 5.527 3.931 1.00 89.50 109 ALA A O 1
ATOM 853 N N . PRO A 1 110 ? -6.405 6.255 2.444 1.00 88.25 110 PRO A N 1
ATOM 854 C CA . PRO A 1 110 ? -6.944 7.356 3.265 1.00 88.25 110 PRO A CA 1
ATOM 855 C C . PRO A 1 110 ? -7.429 6.960 4.667 1.00 88.25 110 PRO A C 1
ATOM 857 O O . PRO A 1 110 ? -7.641 7.821 5.513 1.00 88.25 110 PRO A O 1
ATOM 860 N N . THR A 1 111 ? -7.647 5.668 4.914 1.00 87.94 111 THR A N 1
ATOM 861 C CA . THR A 1 111 ? -8.158 5.145 6.189 1.00 87.94 111 THR A CA 1
ATOM 862 C C . THR A 1 111 ? -7.057 4.615 7.112 1.00 87.94 111 THR A C 1
ATOM 864 O O . THR A 1 111 ? -7.342 4.202 8.237 1.00 87.94 111 THR A O 1
ATOM 867 N N . LEU A 1 112 ? -5.806 4.607 6.643 1.00 85.75 112 LEU A N 1
ATOM 868 C CA . LEU A 1 112 ? -4.637 4.226 7.427 1.00 85.75 112 LEU A CA 1
ATOM 869 C C . LEU A 1 112 ? -4.153 5.432 8.241 1.00 85.75 112 LEU A C 1
ATOM 871 O O . LEU A 1 112 ? -3.316 6.211 7.785 1.00 85.75 112 LEU A O 1
ATOM 875 N N . ASP A 1 113 ? -4.689 5.590 9.449 1.00 73.81 113 ASP A N 1
ATOM 876 C CA . ASP A 1 113 ? -4.094 6.448 10.479 1.00 73.81 113 ASP A CA 1
ATOM 877 C C . ASP A 1 113 ? -2.801 5.800 11.002 1.00 73.81 113 ASP A C 1
ATOM 879 O O . ASP A 1 113 ? -2.837 4.787 11.70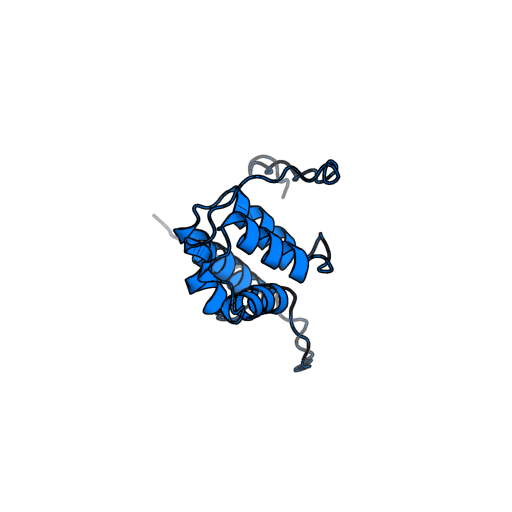0 1.00 73.81 113 ASP A O 1
ATOM 883 N N . ILE A 1 114 ? -1.648 6.321 10.582 1.00 68.38 114 ILE A N 1
ATOM 884 C CA . ILE A 1 114 ? -0.357 5.661 10.801 1.00 68.38 114 ILE A CA 1
ATOM 885 C C . ILE A 1 114 ? 0.246 6.121 12.118 1.00 68.38 114 ILE A C 1
ATOM 887 O O . ILE A 1 114 ? 0.763 7.232 12.233 1.00 68.38 114 ILE A O 1
ATOM 891 N N . VAL A 1 115 ? 0.227 5.215 13.093 1.00 60.31 115 VAL A N 1
ATOM 892 C CA . VAL A 1 115 ? 0.950 5.358 14.355 1.00 60.31 115 VAL A CA 1
ATOM 893 C C . VAL A 1 115 ? 2.359 4.805 14.166 1.00 60.31 115 VAL A C 1
ATOM 895 O O . VAL A 1 115 ? 2.539 3.668 13.734 1.00 60.31 115 VAL A O 1
ATOM 898 N N . TYR A 1 116 ? 3.368 5.615 14.481 1.00 52.53 116 TYR A N 1
ATOM 899 C CA . TYR A 1 116 ? 4.769 5.211 14.428 1.00 52.53 116 TYR A CA 1
ATOM 900 C C . TYR A 1 116 ? 5.013 4.050 15.398 1.00 52.53 116 TYR A C 1
ATOM 902 O O . TYR A 1 116 ? 5.004 4.241 16.612 1.00 52.53 116 TYR A O 1
ATOM 910 N N . ILE A 1 117 ? 5.250 2.853 14.865 1.00 47.53 117 ILE A N 1
ATOM 911 C CA . ILE A 1 117 ? 5.884 1.775 15.621 1.00 47.53 117 ILE A CA 1
ATOM 912 C C . ILE A 1 117 ? 7.366 1.858 15.276 1.00 47.53 117 ILE A C 1
ATOM 914 O O . ILE A 1 117 ? 7.784 1.485 14.178 1.00 47.53 117 ILE A O 1
ATOM 918 N N . GLU A 1 118 ? 8.159 2.414 16.190 1.00 41.44 118 GLU A N 1
ATOM 919 C CA . GLU A 1 118 ? 9.602 2.201 16.172 1.00 41.44 118 GLU A CA 1
ATOM 920 C C . GLU A 1 118 ? 9.824 0.704 16.419 1.00 41.44 118 GLU A C 1
ATOM 922 O O . GLU A 1 118 ? 9.819 0.235 17.554 1.00 41.44 118 GLU A O 1
ATOM 927 N N . GLU A 1 119 ? 9.931 -0.086 15.349 1.00 43.34 119 GLU A N 1
ATOM 928 C CA . GLU A 1 119 ? 10.428 -1.450 15.484 1.00 43.34 119 GLU A CA 1
ATOM 929 C C . GLU A 1 119 ? 11.895 -1.359 15.920 1.00 43.34 119 GLU A C 1
ATOM 931 O O . GLU A 1 119 ? 12.781 -1.020 15.126 1.00 43.34 119 GLU A O 1
ATOM 936 N N . GLU A 1 120 ? 12.150 -1.642 17.201 1.00 39.66 120 GLU A N 1
ATOM 937 C CA . GLU A 1 120 ? 13.491 -1.890 17.726 1.00 39.66 120 GLU A CA 1
ATOM 938 C C . GLU A 1 120 ? 14.130 -3.042 16.928 1.00 39.66 120 GLU A C 1
ATOM 940 O O . GLU A 1 120 ? 13.917 -4.222 17.199 1.00 39.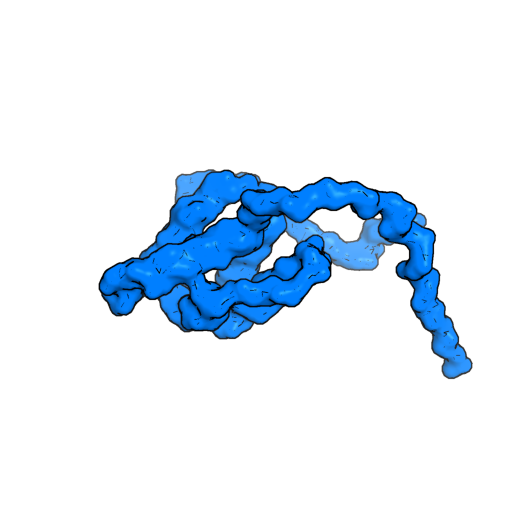66 120 GLU A O 1
ATOM 945 N N . GLY A 1 121 ? 14.878 -2.689 15.879 1.00 41.50 121 GLY A N 1
ATOM 946 C CA . GLY A 1 121 ? 15.521 -3.645 14.975 1.00 41.50 121 GLY A CA 1
ATOM 947 C C . GLY A 1 121 ? 15.853 -3.115 13.575 1.00 41.50 121 GLY A C 1
ATOM 948 O O . GLY A 1 121 ? 16.687 -3.708 12.895 1.00 41.50 121 GLY A O 1
ATOM 949 N N . ALA A 1 122 ? 15.277 -1.986 13.143 1.00 43.75 122 ALA A N 1
ATOM 950 C CA . ALA A 1 122 ? 15.539 -1.393 11.821 1.00 43.75 122 ALA A CA 1
ATOM 951 C C . ALA A 1 122 ? 16.683 -0.351 11.796 1.00 43.75 122 ALA A C 1
ATOM 953 O O . ALA A 1 122 ? 16.773 0.464 10.877 1.00 43.75 122 ALA A O 1
ATOM 954 N N . SER A 1 123 ? 17.588 -0.360 12.776 1.00 38.59 123 SER A N 1
ATOM 955 C CA . SER A 1 123 ? 18.653 0.645 12.948 1.00 38.59 123 SER A CA 1
ATOM 956 C C . SER A 1 123 ? 19.834 0.531 11.967 1.00 38.59 123 SER A C 1
ATOM 958 O O . SER A 1 123 ? 20.938 0.959 12.282 1.00 38.59 123 SER A O 1
ATOM 960 N N . ASN A 1 124 ? 19.619 0.004 10.758 1.00 38.75 124 ASN A N 1
ATOM 961 C CA . ASN A 1 124 ? 20.627 -0.023 9.689 1.00 38.75 124 ASN A CA 1
ATOM 962 C C . ASN A 1 124 ? 20.047 0.222 8.285 1.00 38.75 124 ASN A C 1
ATOM 964 O O . ASN A 1 124 ? 20.588 -0.262 7.290 1.00 38.75 124 ASN A O 1
ATOM 968 N N . VAL A 1 125 ? 18.965 0.995 8.166 1.00 41.50 125 VAL A N 1
ATOM 969 C CA . VAL A 1 125 ? 18.620 1.601 6.872 1.00 41.50 125 VAL A CA 1
ATOM 970 C C . VAL A 1 125 ? 19.241 2.990 6.824 1.00 41.50 125 VAL A C 1
ATOM 972 O O . VAL A 1 125 ? 18.625 3.988 7.187 1.00 41.50 125 VAL A O 1
ATOM 975 N N . THR A 1 126 ? 20.500 3.049 6.390 1.00 34.56 126 THR A N 1
ATOM 976 C CA . THR A 1 126 ? 21.083 4.294 5.890 1.00 34.56 126 THR A CA 1
ATOM 977 C C . THR A 1 126 ? 20.320 4.653 4.622 1.00 34.56 126 THR A C 1
ATOM 979 O O . THR A 1 126 ? 20.550 4.069 3.563 1.00 34.56 126 THR A O 1
ATOM 982 N N . PHE A 1 127 ? 19.373 5.581 4.732 1.00 40.88 127 PHE A N 1
ATOM 983 C CA . PHE A 1 127 ? 18.851 6.250 3.551 1.00 40.88 127 PHE A CA 1
ATOM 984 C C . PHE A 1 127 ? 20.022 7.015 2.926 1.00 40.88 127 PHE A C 1
ATOM 986 O O . PHE A 1 127 ? 20.686 7.763 3.649 1.00 40.88 127 PHE A O 1
ATOM 993 N N . PRO A 1 128 ? 20.346 6.794 1.639 1.00 36.22 128 PRO A N 1
ATOM 994 C CA . PRO A 1 128 ? 21.372 7.593 0.992 1.00 36.22 128 PRO A CA 1
ATOM 995 C C . PRO A 1 128 ? 20.959 9.060 1.096 1.00 36.22 128 PRO A C 1
ATOM 997 O O . PRO A 1 128 ? 19.802 9.397 0.825 1.00 36.22 128 PRO A O 1
ATOM 1000 N N . GLU A 1 129 ? 21.885 9.917 1.531 1.00 36.97 129 GLU A N 1
ATOM 1001 C CA . GLU A 1 129 ? 21.638 11.353 1.510 1.00 36.97 129 GLU A CA 1
ATOM 1002 C C . GLU A 1 129 ? 21.269 11.763 0.077 1.00 36.97 129 GLU A C 1
ATOM 1004 O O . GLU A 1 129 ? 21.883 11.274 -0.880 1.00 36.97 129 GLU A O 1
ATOM 1009 N N . PRO A 1 130 ? 20.243 12.611 -0.101 1.00 39.94 130 PRO A N 1
ATOM 1010 C CA . PRO A 1 130 ? 19.871 13.083 -1.421 1.00 39.94 130 PRO A CA 1
ATOM 1011 C C . PRO A 1 130 ? 21.066 13.818 -2.026 1.00 39.94 130 PRO A C 1
ATOM 1013 O O . PRO A 1 130 ? 21.488 14.860 -1.526 1.00 39.94 130 PRO A O 1
ATOM 1016 N N . VAL A 1 131 ? 21.619 13.262 -3.104 1.00 41.66 131 VAL A N 1
ATOM 1017 C CA . VAL A 1 131 ? 22.701 13.910 -3.841 1.00 41.66 131 VAL A CA 1
ATOM 1018 C C . VAL A 1 131 ? 22.122 15.160 -4.497 1.00 41.66 131 VAL A C 1
ATOM 1020 O O . VAL A 1 131 ? 21.269 15.083 -5.384 1.00 41.66 131 VAL A O 1
ATOM 1023 N N . SER A 1 132 ? 22.570 16.316 -4.015 1.00 45.75 132 SER A N 1
ATOM 1024 C CA . SER A 1 132 ? 22.395 17.594 -4.692 1.00 45.75 132 SER A CA 1
ATOM 1025 C C . SER A 1 132 ? 22.993 17.496 -6.099 1.00 45.75 132 SER A C 1
ATOM 1027 O O . SER A 1 132 ? 24.125 17.053 -6.276 1.00 45.75 132 SER A O 1
ATOM 1029 N N . LEU A 1 133 ? 22.224 17.923 -7.101 1.00 42.66 133 LEU A N 1
ATOM 1030 C CA . LEU A 1 133 ? 22.550 17.908 -8.536 1.00 42.66 133 LEU A CA 1
ATOM 1031 C C . LEU A 1 133 ? 23.751 18.795 -8.939 1.00 42.66 133 LEU A C 1
ATOM 1033 O O . LEU A 1 133 ? 23.951 19.033 -10.128 1.00 42.66 133 LEU A O 1
ATOM 1037 N N . GLU A 1 134 ? 24.536 19.289 -7.984 1.00 42.78 134 GLU A N 1
ATOM 1038 C CA . GLU A 1 134 ? 25.716 20.126 -8.230 1.00 42.78 134 GLU A CA 1
ATOM 1039 C C . GLU A 1 134 ? 27.044 19.345 -8.239 1.00 42.78 134 GLU A C 1
ATOM 1041 O O . GLU A 1 134 ? 28.041 19.903 -8.685 1.00 42.78 134 GLU A O 1
ATOM 1046 N N . ASP A 1 135 ? 27.054 18.055 -7.869 1.00 43.03 135 ASP A N 1
ATOM 1047 C CA . ASP A 1 135 ? 28.291 17.250 -7.762 1.00 43.03 135 ASP A CA 1
ATOM 1048 C C . ASP A 1 135 ? 28.351 16.018 -8.697 1.00 43.03 135 ASP A C 1
ATOM 1050 O O . ASP A 1 135 ? 29.178 15.122 -8.513 1.00 43.03 135 ASP A O 1
ATOM 1054 N N . ALA A 1 136 ? 27.486 15.932 -9.713 1.00 39.34 136 ALA A N 1
ATOM 1055 C CA . ALA A 1 136 ? 27.562 14.857 -10.707 1.00 39.34 136 ALA A CA 1
ATOM 1056 C C . ALA A 1 136 ? 28.541 15.229 -11.838 1.00 39.34 136 ALA A C 1
ATOM 1058 O O . ALA A 1 136 ? 28.208 16.020 -12.720 1.00 39.34 136 ALA A O 1
ATOM 1059 N N . ASP A 1 137 ? 29.746 14.656 -11.800 1.00 43.69 137 ASP A N 1
ATOM 1060 C CA . ASP A 1 137 ? 30.757 14.771 -12.862 1.00 43.69 137 ASP A CA 1
ATOM 1061 C C . ASP A 1 137 ? 30.275 13.998 -14.112 1.00 43.69 137 ASP A C 1
ATOM 1063 O O . ASP A 1 137 ? 30.023 12.790 -14.038 1.00 43.69 137 ASP A O 1
ATOM 1067 N N . PHE A 1 138 ? 30.088 14.705 -15.235 1.00 49.75 138 PHE A N 1
ATOM 1068 C CA . PHE A 1 138 ? 29.690 14.142 -16.538 1.00 49.75 138 PHE A CA 1
ATOM 1069 C C . PHE A 1 138 ? 30.896 13.689 -17.365 1.00 49.75 138 PHE A C 1
ATOM 1071 O O . PHE A 1 138 ? 31.865 14.474 -17.476 1.00 49.75 138 PHE A O 1
#

Organism: NCBI:txid698738